Protein AF-A0A919XR02-F1 (afdb_monomer_lite)

Organism: NCBI:txid1274374

Structure (mmCIF, N/CA/C/O backbone):
data_AF-A0A919XR02-F1
#
_entry.id   AF-A0A919XR02-F1
#
loop_
_atom_site.group_PDB
_atom_site.id
_atom_site.type_symbol
_atom_site.label_atom_id
_atom_site.label_alt_id
_atom_site.label_comp_id
_atom_site.label_asym_id
_atom_site.label_entity_id
_ato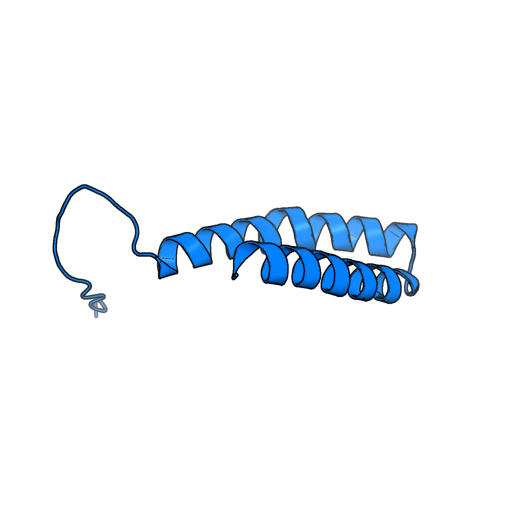m_site.label_seq_id
_atom_site.pdbx_PDB_ins_code
_atom_site.Cartn_x
_atom_site.Cartn_y
_atom_site.Cartn_z
_atom_site.occupancy
_atom_site.B_iso_or_equiv
_atom_site.auth_seq_id
_atom_site.auth_comp_id
_atom_site.auth_asym_id
_atom_site.auth_atom_id
_atom_site.pdbx_PDB_model_num
ATOM 1 N N . MET A 1 1 ? 7.464 27.271 24.036 1.00 39.16 1 MET A N 1
ATOM 2 C CA . MET A 1 1 ? 6.047 26.951 23.766 1.00 39.16 1 MET A CA 1
ATOM 3 C C . MET A 1 1 ? 5.962 25.451 23.542 1.00 39.16 1 MET A C 1
ATOM 5 O O . MET A 1 1 ? 6.553 24.968 22.589 1.00 39.16 1 MET A O 1
ATOM 9 N N . LYS A 1 2 ? 5.387 24.706 24.494 1.00 37.00 2 LYS A N 1
ATOM 10 C CA . LYS A 1 2 ? 5.205 23.250 24.398 1.00 37.00 2 LYS A CA 1
ATOM 11 C C . LYS A 1 2 ? 3.744 23.012 24.038 1.00 37.00 2 LYS A C 1
ATOM 13 O O . LYS A 1 2 ? 2.874 23.370 24.831 1.00 37.00 2 LYS A O 1
ATOM 18 N N . GLU A 1 3 ? 3.481 22.489 22.848 1.00 43.31 3 GLU A N 1
ATOM 19 C CA . GLU A 1 3 ? 2.115 22.188 22.427 1.00 43.31 3 GLU A CA 1
ATOM 20 C C . GLU A 1 3 ? 1.576 20.969 23.184 1.00 43.31 3 GLU A C 1
ATOM 22 O O . GLU A 1 3 ? 2.214 19.921 23.282 1.00 43.31 3 GLU A O 1
ATOM 27 N N . LYS A 1 4 ? 0.399 21.162 23.782 1.00 42.94 4 LYS A N 1
ATOM 28 C CA . LYS A 1 4 ? -0.386 20.171 24.516 1.00 42.94 4 LYS A CA 1
ATOM 29 C C . LYS A 1 4 ? -1.116 19.264 23.521 1.00 42.94 4 LYS A C 1
ATOM 31 O O . LYS A 1 4 ? -2.121 19.678 22.953 1.00 42.94 4 LYS A O 1
ATOM 36 N N . GLY A 1 5 ? -0.704 18.005 23.419 1.00 37.97 5 GLY A N 1
ATOM 37 C CA . GLY A 1 5 ? -1.585 16.917 22.991 1.00 37.97 5 GLY A CA 1
ATOM 38 C C . GLY A 1 5 ? -2.279 16.319 24.214 1.00 37.97 5 GLY A C 1
ATOM 39 O O . GLY A 1 5 ? -1.687 15.515 24.925 1.00 37.97 5 GLY A O 1
ATOM 40 N N . LYS A 1 6 ? -3.509 16.754 24.507 1.00 53.03 6 LYS A N 1
ATOM 41 C CA . LYS A 1 6 ? -4.399 16.111 25.489 1.00 53.03 6 LYS A CA 1
ATOM 42 C C . LYS A 1 6 ? -5.066 14.919 24.794 1.00 53.03 6 LYS A C 1
ATOM 44 O O . LYS A 1 6 ? -5.819 15.148 23.855 1.00 53.03 6 LYS A O 1
ATOM 49 N N . GLN A 1 7 ? -4.871 13.695 25.277 1.00 45.88 7 GLN A N 1
ATOM 50 C CA . GLN A 1 7 ? -5.788 12.583 25.007 1.00 45.88 7 GLN A CA 1
ATOM 51 C C . GLN A 1 7 ? -5.934 11.742 26.274 1.00 45.88 7 GLN A C 1
ATOM 53 O O . GLN A 1 7 ? -4.966 11.519 26.997 1.00 45.88 7 GLN A O 1
ATOM 58 N N . GLY A 1 8 ? -7.196 11.472 26.599 1.00 40.84 8 GLY A N 1
ATOM 59 C CA . GLY A 1 8 ? -7.680 11.090 27.915 1.00 40.84 8 GLY A CA 1
ATOM 60 C C . GLY A 1 8 ? -7.582 9.602 28.219 1.00 40.84 8 GLY A C 1
ATOM 61 O O . GLY A 1 8 ? -7.429 8.782 27.324 1.00 40.84 8 GLY A O 1
ATOM 62 N N . ASP A 1 9 ? -7.713 9.363 29.519 1.00 39.78 9 ASP A N 1
ATOM 63 C CA . ASP A 1 9 ? -7.938 8.128 30.265 1.00 39.78 9 ASP A CA 1
ATOM 64 C C . ASP A 1 9 ? -7.005 6.928 30.049 1.00 39.78 9 ASP A C 1
ATOM 66 O O . ASP A 1 9 ? -7.006 6.217 29.049 1.00 39.78 9 ASP A O 1
ATOM 70 N N . GLN A 1 10 ? -6.210 6.713 31.094 1.00 49.75 10 GLN A N 1
ATOM 71 C CA . GLN A 1 10 ? -5.355 5.568 31.341 1.00 49.75 10 GLN A CA 1
ATOM 72 C C . GLN A 1 10 ? -6.201 4.359 31.765 1.00 49.75 10 GLN A C 1
ATOM 74 O O . GLN A 1 10 ? -6.486 4.196 32.947 1.00 49.75 10 GLN A O 1
ATOM 79 N N . GLU A 1 11 ? -6.488 3.452 30.833 1.00 48.28 11 GLU A N 1
ATOM 80 C CA . GLU A 1 11 ? -6.707 2.037 31.146 1.00 48.28 11 GLU A CA 1
ATOM 81 C C . GLU A 1 11 ? -5.810 1.176 30.235 1.00 48.28 11 GLU A C 1
ATOM 83 O O . GLU A 1 11 ? -5.992 1.106 29.025 1.00 48.28 11 GLU A O 1
ATOM 88 N N . LYS A 1 12 ? -4.783 0.548 30.831 1.00 48.31 12 LYS A N 1
ATOM 89 C CA . LYS A 1 12 ? -3.870 -0.455 30.235 1.00 48.31 12 LYS A CA 1
ATOM 90 C C . LYS A 1 12 ? -3.237 -0.103 28.873 1.00 48.31 12 LYS A C 1
ATOM 92 O O . LYS A 1 12 ? -3.553 -0.741 27.882 1.00 48.31 12 LYS A O 1
ATOM 97 N N . GLY A 1 13 ? -2.257 0.809 28.839 1.00 63.66 13 GLY A N 1
ATOM 98 C CA . GLY A 1 13 ? -1.128 0.801 27.876 1.00 63.66 13 GLY A CA 1
ATOM 99 C C . GLY A 1 13 ? -1.421 0.586 26.377 1.00 63.66 13 GLY A C 1
ATOM 100 O O . GLY A 1 13 ? -0.542 0.115 25.659 1.00 63.66 13 GLY A O 1
ATOM 101 N N . GLY A 1 14 ? -2.636 0.872 25.911 1.00 71.94 14 GLY A N 1
ATOM 102 C CA . GLY A 1 14 ? -3.082 0.645 24.542 1.00 71.94 14 GLY A CA 1
ATOM 103 C C . GLY A 1 14 ? -2.967 1.912 23.705 1.00 71.94 14 GLY A C 1
ATOM 104 O O . GLY A 1 14 ? -3.199 3.017 24.192 1.00 71.94 14 GLY A O 1
ATOM 105 N N . LEU A 1 15 ? -2.609 1.756 22.433 1.00 86.31 15 LEU A N 1
ATOM 106 C CA . LEU A 1 15 ? -2.667 2.844 21.458 1.00 86.31 15 LEU A CA 1
ATOM 107 C C . LEU A 1 15 ? -4.128 3.148 21.110 1.00 86.31 15 LEU A C 1
ATOM 109 O O . LEU A 1 15 ? -4.944 2.235 20.972 1.00 86.31 15 LEU A O 1
ATOM 113 N N . ALA A 1 16 ? -4.446 4.426 20.903 1.00 91.38 16 ALA A N 1
ATOM 114 C CA . ALA A 1 16 ? -5.744 4.813 20.371 1.00 91.38 16 ALA A CA 1
ATOM 115 C C . ALA A 1 16 ? -5.951 4.175 18.987 1.00 91.38 16 ALA A C 1
ATOM 117 O O . ALA A 1 16 ? -5.008 4.052 18.204 1.00 91.38 16 ALA A O 1
ATOM 118 N N . TRP A 1 17 ? -7.192 3.827 18.643 1.00 86.81 17 TRP A N 1
ATOM 119 C CA . TRP A 1 17 ? -7.544 3.227 17.347 1.00 86.81 17 TRP A CA 1
ATOM 120 C C . TRP A 1 17 ? -6.946 3.976 16.144 1.00 86.81 17 TRP A C 1
ATOM 122 O O . TRP A 1 17 ? -6.390 3.370 15.233 1.00 86.81 17 TRP A O 1
ATOM 132 N N . TRP A 1 18 ? -6.968 5.309 16.180 1.00 90.00 18 TRP A N 1
ATOM 133 C CA . TRP A 1 18 ? -6.365 6.139 15.137 1.00 90.00 18 TRP A CA 1
ATOM 134 C C . TRP A 1 18 ? -4.844 6.006 15.050 1.00 90.00 18 TRP A C 1
ATOM 136 O O . TRP A 1 18 ? -4.294 6.045 13.956 1.00 90.00 18 TRP A O 1
ATOM 146 N N . GLN A 1 19 ? -4.155 5.812 16.174 1.00 91.88 19 GLN A N 1
ATOM 147 C CA . GLN A 1 19 ? -2.711 5.567 16.193 1.00 91.88 19 GLN A CA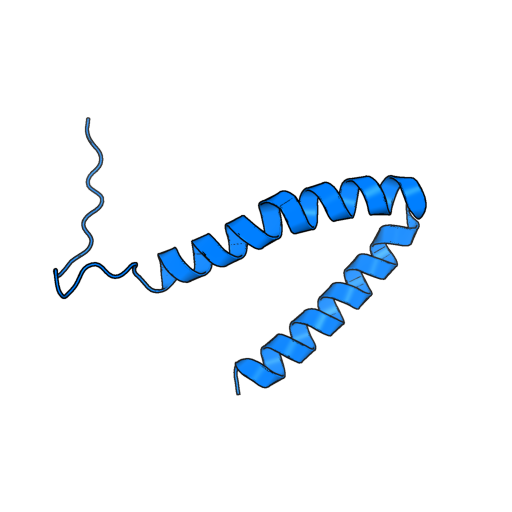 1
ATOM 148 C C . GLN A 1 19 ? -2.382 4.167 15.660 1.00 91.88 19 GLN A C 1
ATOM 150 O O . GLN A 1 19 ? -1.398 4.009 14.944 1.00 91.88 19 GLN A O 1
ATOM 155 N N . LEU A 1 20 ? -3.227 3.170 15.944 1.00 91.56 20 LEU A N 1
ATOM 156 C CA . LEU A 1 20 ? -3.116 1.826 15.365 1.00 91.56 20 LEU A CA 1
ATOM 157 C C . LEU A 1 20 ? -3.330 1.849 13.843 1.00 91.56 20 LEU A C 1
ATOM 159 O O . LEU A 1 20 ? -2.547 1.257 13.102 1.00 91.56 20 LEU A O 1
ATOM 163 N N . ALA A 1 21 ? -4.328 2.593 13.363 1.00 92.50 21 ALA A N 1
ATOM 164 C CA . ALA A 1 21 ? -4.549 2.798 11.933 1.00 92.50 21 ALA A CA 1
ATOM 165 C C . ALA A 1 21 ? -3.367 3.532 11.273 1.00 92.50 21 ALA A C 1
ATOM 167 O O . ALA A 1 21 ? -2.870 3.096 10.234 1.00 92.50 21 ALA A O 1
ATOM 168 N N . LEU A 1 22 ? -2.860 4.602 11.900 1.00 93.12 22 LEU A N 1
ATOM 169 C CA . LEU A 1 22 ? -1.685 5.341 11.421 1.00 93.12 22 LEU A CA 1
ATOM 170 C C . LEU A 1 22 ? -0.428 4.463 11.370 1.00 93.12 22 LEU A C 1
ATOM 172 O O . LEU A 1 22 ? 0.353 4.590 10.430 1.00 93.12 22 LEU A O 1
ATOM 176 N N . LEU A 1 23 ? -0.248 3.544 12.323 1.00 92.81 23 LEU A N 1
ATOM 177 C CA . LEU A 1 23 ? 0.847 2.573 12.309 1.00 92.81 23 LEU A CA 1
ATOM 178 C C . LEU A 1 23 ? 0.751 1.624 11.102 1.00 92.81 23 LEU A C 1
ATOM 180 O O . LEU A 1 23 ? 1.750 1.392 10.419 1.00 92.81 23 LEU A O 1
ATOM 184 N N . GLY A 1 24 ? -0.447 1.113 10.802 1.00 90.06 24 GLY A N 1
ATOM 185 C CA . GLY A 1 24 ? -0.680 0.258 9.633 1.00 90.06 24 GLY A CA 1
ATOM 186 C C . GLY A 1 24 ? -0.440 0.984 8.304 1.00 90.06 24 GLY A C 1
ATOM 187 O O . GLY A 1 24 ? 0.235 0.457 7.411 1.00 90.06 24 GLY A O 1
ATOM 188 N N . VAL 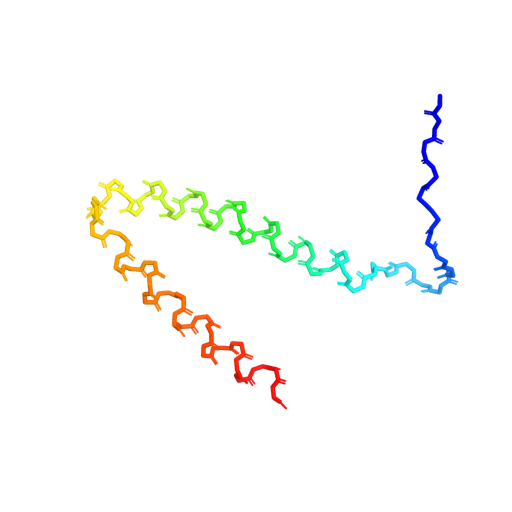A 1 25 ? -0.916 2.228 8.190 1.00 92.75 25 VAL A N 1
ATOM 189 C CA . VAL A 1 25 ? -0.661 3.075 7.014 1.00 92.75 25 VAL A CA 1
ATOM 190 C C . VAL A 1 25 ? 0.835 3.361 6.874 1.00 92.75 25 VAL A C 1
ATOM 192 O O . VAL A 1 25 ? 1.377 3.208 5.782 1.00 92.75 25 VAL A O 1
ATOM 195 N N . ALA A 1 26 ? 1.534 3.690 7.966 1.00 92.81 26 ALA A N 1
ATOM 196 C CA . ALA A 1 26 ? 2.975 3.946 7.945 1.00 92.81 26 ALA A CA 1
ATOM 197 C C . ALA A 1 26 ? 3.783 2.722 7.484 1.00 92.81 26 ALA A C 1
ATOM 199 O O . ALA A 1 26 ? 4.719 2.865 6.699 1.00 92.81 26 ALA A O 1
ATOM 200 N N . SER A 1 27 ? 3.402 1.516 7.915 1.00 90.12 27 SER A N 1
ATOM 201 C CA . SER A 1 27 ? 4.056 0.276 7.482 1.00 90.12 27 SER A CA 1
ATOM 202 C C . SER A 1 27 ? 3.865 0.011 5.982 1.00 90.12 27 SER A C 1
ATOM 204 O O . SER A 1 27 ? 4.827 -0.299 5.276 1.00 90.12 27 SER A O 1
ATOM 206 N N . THR A 1 28 ? 2.643 0.211 5.476 1.00 90.94 28 THR A N 1
ATOM 207 C CA . THR A 1 28 ? 2.307 -0.003 4.058 1.00 90.94 28 THR A CA 1
ATOM 208 C C . THR A 1 28 ? 2.979 1.032 3.153 1.00 90.94 28 THR A C 1
ATOM 210 O O . THR A 1 28 ? 3.538 0.681 2.113 1.00 90.94 28 THR A O 1
ATOM 213 N N . VAL A 1 29 ? 2.962 2.309 3.553 1.00 92.56 29 VAL A N 1
ATOM 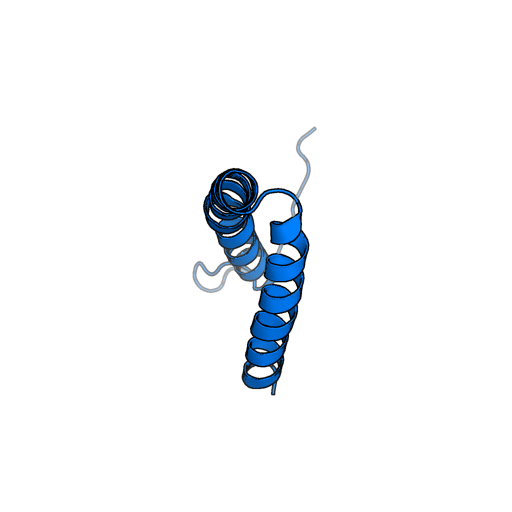214 C CA . VAL A 1 29 ? 3.568 3.412 2.790 1.00 92.56 29 VAL A CA 1
ATOM 215 C C . VAL A 1 29 ? 5.097 3.378 2.855 1.00 92.56 29 VAL A C 1
ATOM 217 O O . VAL A 1 29 ? 5.733 3.759 1.876 1.00 9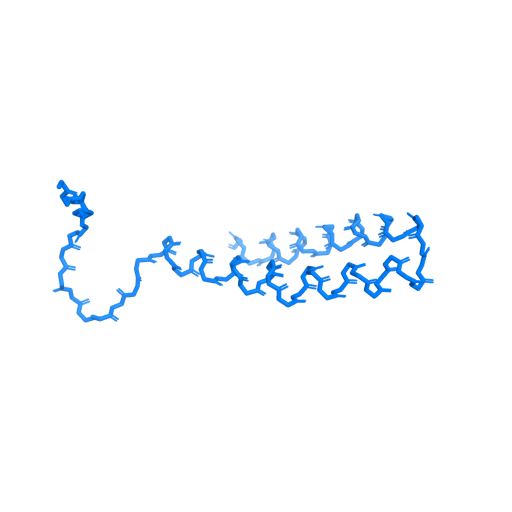2.56 29 VAL A O 1
ATOM 220 N N . GLY A 1 30 ? 5.681 2.897 3.960 1.00 86.81 30 GLY A N 1
ATOM 221 C CA . GLY A 1 30 ? 7.125 2.747 4.154 1.00 86.81 30 GLY A CA 1
ATOM 222 C C . GLY A 1 30 ? 7.760 1.769 3.160 1.00 86.81 30 GLY A C 1
ATOM 223 O O . GLY A 1 30 ? 7.953 2.085 1.989 1.00 86.81 30 GLY A O 1
ATOM 224 N N . THR A 1 31 ? 8.116 0.561 3.599 1.00 87.31 31 THR A N 1
ATOM 225 C CA . THR A 1 31 ? 8.798 -0.394 2.707 1.00 87.31 31 THR A CA 1
ATOM 226 C C . THR A 1 31 ? 7.894 -0.863 1.567 1.00 87.31 31 THR A C 1
ATOM 228 O O . THR A 1 31 ? 8.377 -1.021 0.454 1.00 87.31 31 THR A O 1
ATOM 231 N N . GLY A 1 32 ? 6.592 -1.052 1.802 1.00 87.88 32 GLY A N 1
ATOM 232 C CA . GLY A 1 32 ? 5.679 -1.617 0.803 1.00 87.88 32 GLY A CA 1
ATOM 233 C C . GLY A 1 32 ? 5.582 -0.773 -0.470 1.00 87.88 32 GLY A C 1
ATOM 234 O O . GLY A 1 32 ? 6.019 -1.197 -1.541 1.00 87.88 32 GLY A O 1
ATOM 235 N N . PHE A 1 33 ? 5.034 0.438 -0.357 1.00 90.50 33 PHE A N 1
ATOM 236 C CA . PHE A 1 33 ? 4.824 1.313 -1.509 1.00 90.50 33 PHE A CA 1
ATOM 237 C C . PHE A 1 33 ? 6.139 1.841 -2.085 1.00 90.50 33 PHE A C 1
ATOM 239 O O . PHE A 1 33 ? 6.300 1.848 -3.303 1.00 90.50 33 PHE A O 1
ATOM 246 N N . PHE A 1 34 ? 7.090 2.258 -1.246 1.00 88.81 34 PHE A N 1
ATOM 247 C CA . PHE A 1 34 ? 8.312 2.901 -1.7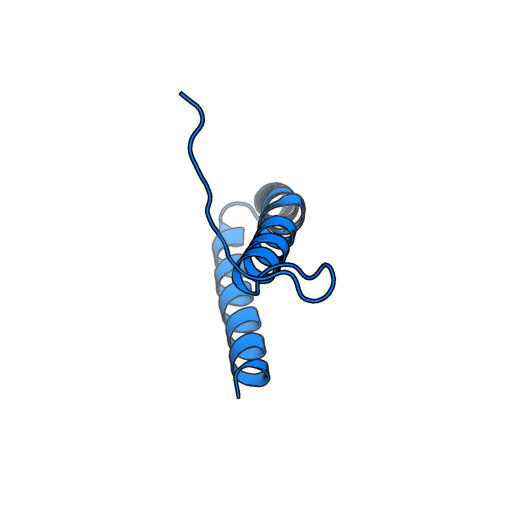30 1.00 88.81 34 PHE A CA 1
ATOM 248 C C . PHE A 1 34 ? 9.253 1.911 -2.437 1.00 88.81 34 PHE A C 1
ATOM 250 O O . PHE A 1 34 ? 9.690 2.172 -3.559 1.00 88.81 34 PHE A O 1
ATOM 257 N N . LEU A 1 35 ? 9.510 0.738 -1.839 1.00 93.19 35 LEU A N 1
ATOM 258 C CA . LEU A 1 35 ? 10.339 -0.301 -2.464 1.00 93.19 35 LEU A CA 1
ATOM 259 C C . LEU A 1 35 ? 9.614 -0.945 -3.650 1.00 93.19 35 LEU A C 1
ATOM 261 O O . LEU A 1 35 ? 10.203 -1.108 -4.719 1.00 93.19 35 LEU A O 1
ATOM 265 N N . GLY A 1 36 ? 8.329 -1.267 -3.473 1.00 90.62 36 GLY A N 1
ATOM 266 C CA . GLY A 1 36 ? 7.504 -1.873 -4.513 1.00 90.62 36 GLY A CA 1
ATOM 267 C C . GLY A 1 36 ? 7.380 -0.982 -5.745 1.00 90.62 36 GLY A C 1
ATOM 268 O O . GLY A 1 36 ? 7.551 -1.464 -6.861 1.00 90.62 36 GLY A O 1
ATOM 269 N N . SER A 1 37 ? 7.176 0.326 -5.557 1.00 92.12 37 SER A N 1
ATOM 270 C CA . SER A 1 37 ? 7.098 1.274 -6.670 1.00 92.12 37 SER A CA 1
ATOM 271 C C . SER A 1 37 ? 8.445 1.467 -7.347 1.00 92.12 37 SER A C 1
ATOM 273 O O . SER A 1 37 ? 8.493 1.439 -8.567 1.00 92.12 37 SER A O 1
ATOM 275 N N . ALA A 1 38 ? 9.551 1.604 -6.609 1.00 91.44 38 ALA A N 1
ATOM 276 C CA . ALA A 1 38 ? 10.870 1.775 -7.224 1.00 91.44 38 ALA A CA 1
ATOM 277 C C . ALA A 1 38 ? 11.270 0.566 -8.092 1.00 91.44 38 ALA A C 1
ATOM 279 O O . ALA A 1 38 ? 11.744 0.732 -9.218 1.00 91.44 38 ALA A O 1
ATOM 280 N N . ILE A 1 39 ? 11.043 -0.653 -7.593 1.00 93.94 39 ILE A N 1
ATOM 281 C CA . ILE A 1 39 ? 11.313 -1.888 -8.341 1.00 93.94 39 ILE A CA 1
ATOM 282 C C . ILE A 1 39 ? 10.310 -2.047 -9.489 1.00 93.94 39 ILE A C 1
ATOM 284 O O . ILE A 1 39 ? 10.710 -2.337 -10.615 1.00 93.94 39 ILE A O 1
ATOM 288 N N . GLY A 1 40 ? 9.023 -1.817 -9.224 1.00 93.19 40 GLY A N 1
ATOM 289 C CA . GLY A 1 40 ? 7.942 -1.938 -10.197 1.00 93.19 40 GLY A CA 1
ATOM 290 C C . GLY A 1 40 ? 8.089 -0.975 -11.371 1.00 93.19 40 GLY A C 1
ATOM 291 O O . GLY A 1 40 ? 7.976 -1.403 -12.516 1.00 93.19 40 GLY A O 1
ATOM 292 N N . LEU A 1 41 ? 8.438 0.291 -11.120 1.00 94.50 41 LEU A N 1
ATOM 293 C CA . LEU A 1 41 ? 8.719 1.271 -12.174 1.00 94.50 41 LEU A CA 1
ATOM 294 C C . LEU A 1 41 ? 9.959 0.882 -12.978 1.00 94.50 41 LEU A C 1
ATOM 296 O O . LEU A 1 41 ? 9.963 1.020 -14.197 1.00 94.50 41 LEU A O 1
ATOM 300 N N . LYS A 1 42 ? 11.012 0.382 -12.320 1.00 95.44 42 LYS A N 1
ATOM 301 C CA . LYS A 1 42 ? 12.236 -0.043 -13.011 1.00 95.44 42 LYS A CA 1
ATOM 302 C C . LYS A 1 42 ? 12.008 -1.279 -13.887 1.00 95.44 42 LYS A C 1
ATOM 304 O O . LYS A 1 42 ? 12.619 -1.380 -14.945 1.00 95.44 42 LYS A O 1
ATOM 309 N N . ALA A 1 43 ? 11.156 -2.205 -13.451 1.00 95.50 43 ALA A N 1
ATOM 310 C CA . ALA A 1 43 ? 10.878 -3.450 -14.162 1.00 95.50 43 ALA A CA 1
ATOM 311 C C . ALA A 1 43 ? 9.804 -3.300 -15.253 1.00 95.50 43 ALA A C 1
ATOM 313 O O . ALA A 1 43 ? 9.994 -3.776 -16.367 1.00 95.50 43 ALA A O 1
ATOM 314 N N . ALA A 1 44 ? 8.680 -2.648 -14.944 1.00 93.88 44 ALA A N 1
ATOM 315 C CA . ALA A 1 44 ? 7.517 -2.539 -15.829 1.00 93.88 44 ALA A CA 1
ATOM 316 C C . ALA A 1 44 ? 7.415 -1.182 -16.551 1.00 93.88 44 ALA A C 1
ATOM 318 O O . ALA A 1 44 ? 6.583 -1.017 -17.445 1.00 93.88 44 ALA A O 1
ATOM 319 N N . GLY A 1 45 ? 8.232 -0.193 -16.178 1.00 93.12 45 GLY A N 1
ATOM 320 C CA . GLY A 1 45 ? 8.158 1.150 -16.746 1.00 93.12 45 GLY A CA 1
ATOM 321 C C . GLY A 1 45 ? 6.806 1.827 -16.464 1.00 93.12 45 GLY A C 1
ATOM 322 O O . GLY A 1 45 ? 6.186 1.578 -15.425 1.00 93.12 45 GLY A O 1
ATOM 323 N N . PRO A 1 46 ? 6.298 2.662 -17.388 1.00 93.06 46 PRO A N 1
ATOM 324 C CA . PRO A 1 46 ? 5.014 3.355 -17.233 1.00 93.06 46 PRO A CA 1
ATOM 325 C C . PRO A 1 46 ? 3.810 2.417 -17.041 1.00 93.06 46 PRO A C 1
ATOM 327 O O . PRO A 1 46 ? 2.801 2.822 -16.467 1.00 93.06 46 PRO A O 1
ATOM 330 N N . ALA A 1 47 ? 3.909 1.155 -17.479 1.00 95.31 47 ALA A N 1
ATOM 331 C CA . ALA A 1 47 ? 2.841 0.167 -17.334 1.00 95.31 47 ALA A CA 1
ATOM 332 C C . ALA A 1 47 ? 2.569 -0.230 -15.869 1.00 95.31 47 ALA A C 1
ATOM 334 O O . ALA A 1 47 ? 1.505 -0.773 -15.572 1.00 95.31 47 ALA A O 1
ATOM 335 N N . PHE A 1 48 ? 3.472 0.091 -14.934 1.00 94.94 48 PHE A N 1
ATOM 336 C CA . PHE A 1 48 ? 3.269 -0.115 -13.496 1.00 94.94 48 PHE A CA 1
ATOM 337 C C . PHE A 1 48 ? 1.976 0.530 -12.969 1.00 94.94 48 PHE A C 1
ATOM 339 O O . PHE A 1 48 ? 1.353 -0.013 -12.057 1.00 94.94 48 PHE A O 1
ATOM 346 N N . LEU A 1 49 ? 1.519 1.636 -13.573 1.00 94.31 49 LEU A N 1
ATOM 347 C CA . LEU A 1 49 ? 0.256 2.281 -13.198 1.00 94.31 49 LEU A CA 1
ATOM 348 C C . LEU A 1 49 ? -0.946 1.337 -13.351 1.00 94.31 49 LEU A C 1
ATOM 350 O O . LEU A 1 49 ? -1.833 1.343 -12.502 1.00 94.31 49 LEU A O 1
ATOM 354 N N . ALA A 1 50 ? -0.964 0.491 -14.385 1.00 95.38 50 ALA A N 1
ATOM 355 C CA . ALA A 1 50 ? -2.024 -0.503 -14.551 1.00 95.38 50 ALA A CA 1
ATOM 356 C C . ALA A 1 50 ? -1.994 -1.552 -13.425 1.00 95.38 50 ALA A C 1
ATOM 358 O O . ALA A 1 50 ? -3.041 -1.956 -12.921 1.00 95.38 50 ALA A O 1
ATOM 359 N N . GLY A 1 51 ? -0.794 -1.939 -12.979 1.00 94.56 51 GLY A N 1
ATOM 360 C CA . GLY A 1 51 ? -0.607 -2.813 -11.820 1.00 94.56 51 GLY A CA 1
ATOM 361 C C . GLY A 1 51 ? -1.089 -2.178 -10.512 1.00 94.56 51 GLY A C 1
ATOM 362 O O . GLY A 1 51 ? -1.748 -2.848 -9.721 1.00 94.56 51 GLY A O 1
ATOM 363 N N . LEU A 1 52 ? -0.832 -0.881 -10.309 1.00 93.44 52 LEU A N 1
ATOM 364 C CA . LEU A 1 52 ? -1.354 -0.124 -9.165 1.00 93.44 52 LEU A CA 1
ATOM 365 C C . LEU A 1 52 ? -2.884 -0.090 -9.147 1.00 93.44 52 LEU A C 1
ATOM 367 O O . LEU A 1 52 ? -3.472 -0.314 -8.094 1.00 93.44 52 LEU A O 1
ATOM 371 N N . LEU A 1 53 ? -3.528 0.125 -10.298 1.00 96.25 53 LEU A N 1
ATOM 372 C CA . LEU A 1 53 ? -4.990 0.088 -10.399 1.00 96.25 53 LEU A CA 1
ATOM 373 C C . LEU A 1 53 ? -5.539 -1.287 -10.008 1.00 96.25 53 LEU A C 1
ATOM 375 O O . LEU A 1 53 ? -6.455 -1.373 -9.193 1.00 96.25 53 LEU A O 1
ATOM 379 N N . LEU A 1 54 ? -4.951 -2.366 -10.533 1.00 96.19 54 LEU A N 1
ATOM 380 C CA . LEU A 1 54 ? -5.347 -3.732 -10.184 1.00 96.19 54 LEU A CA 1
ATOM 381 C C . LEU A 1 54 ? -5.157 -4.007 -8.685 1.00 96.19 54 LEU A C 1
ATOM 383 O O . LEU A 1 54 ? -6.046 -4.566 -8.044 1.00 96.19 54 LEU A O 1
ATOM 387 N N . ALA A 1 55 ? -4.038 -3.565 -8.109 1.00 94.00 55 ALA A N 1
ATOM 388 C CA . ALA A 1 55 ? -3.785 -3.675 -6.677 1.00 94.00 55 ALA A CA 1
ATOM 389 C C . ALA A 1 55 ? -4.820 -2.898 -5.844 1.00 94.00 55 ALA A C 1
ATOM 391 O O . ALA A 1 55 ? -5.264 -3.413 -4.822 1.00 94.00 55 ALA A O 1
ATOM 392 N N . SER A 1 56 ? -5.254 -1.709 -6.284 1.00 94.69 56 SER A N 1
ATOM 393 C CA . SER A 1 56 ? -6.333 -0.951 -5.635 1.00 94.69 56 SER A CA 1
ATOM 394 C C . SER A 1 56 ? -7.670 -1.697 -5.644 1.00 94.69 56 SER A C 1
ATOM 396 O O . SER A 1 56 ? -8.365 -1.712 -4.631 1.00 94.69 56 SER A O 1
ATOM 398 N N . PHE A 1 57 ? -8.029 -2.356 -6.749 1.00 97.62 57 PHE A N 1
ATOM 399 C CA . PHE A 1 57 ? -9.228 -3.201 -6.786 1.00 97.62 57 PHE A CA 1
ATOM 400 C C . PHE A 1 57 ? -9.114 -4.396 -5.833 1.00 97.62 57 PHE A C 1
ATOM 402 O O . PHE A 1 57 ? -10.062 -4.708 -5.109 1.00 97.62 57 PHE A O 1
ATOM 409 N N . ALA A 1 58 ? -7.949 -5.044 -5.791 1.00 95.69 58 ALA A N 1
ATOM 410 C CA . ALA A 1 58 ? -7.707 -6.168 -4.894 1.00 95.69 58 ALA A CA 1
ATOM 411 C C . ALA A 1 58 ? -7.810 -5.756 -3.415 1.00 95.69 58 ALA A C 1
ATOM 413 O O . ALA A 1 58 ? -8.504 -6.414 -2.642 1.00 95.69 58 ALA A O 1
ATOM 414 N N . THR A 1 59 ? -7.183 -4.646 -3.012 1.00 93.81 59 THR A N 1
ATOM 415 C CA . THR A 1 59 ? -7.256 -4.159 -1.624 1.00 93.81 59 THR A CA 1
ATOM 416 C C . THR A 1 59 ? -8.649 -3.672 -1.249 1.00 93.81 59 THR A C 1
ATOM 418 O O . THR A 1 59 ? -9.077 -3.920 -0.126 1.00 93.81 59 THR A O 1
ATOM 421 N N . TYR A 1 60 ? -9.388 -3.055 -2.176 1.00 95.88 60 TYR A N 1
ATOM 422 C CA . TYR A 1 60 ? -10.795 -2.715 -1.956 1.00 95.88 60 TYR A CA 1
ATOM 423 C C . TYR A 1 60 ? -11.658 -3.962 -1.728 1.00 95.88 60 TYR A C 1
ATOM 425 O O . TYR A 1 60 ? -12.476 -3.977 -0.817 1.00 95.88 60 TYR A O 1
ATOM 433 N N . THR A 1 61 ? -11.434 -5.027 -2.502 1.00 96.44 61 THR A N 1
ATOM 434 C CA . THR A 1 61 ? -12.160 -6.299 -2.338 1.00 96.44 61 THR A CA 1
ATOM 435 C C . THR A 1 61 ? -11.904 -6.907 -0.957 1.00 96.44 61 THR A C 1
ATOM 437 O O . THR A 1 61 ? -12.831 -7.339 -0.280 1.00 96.44 61 THR A O 1
ATOM 440 N N . VAL A 1 62 ? -10.648 -6.896 -0.501 1.00 95.44 62 VAL A N 1
ATOM 441 C CA . VAL A 1 62 ? -10.292 -7.348 0.854 1.00 95.44 62 VAL A CA 1
ATOM 442 C C . VAL A 1 62 ? -10.932 -6.455 1.916 1.00 95.44 62 VAL A C 1
ATOM 444 O O . VAL A 1 62 ? -11.448 -6.962 2.907 1.00 95.44 62 VAL A O 1
ATOM 447 N N . PHE A 1 63 ? -10.920 -5.136 1.716 1.00 94.44 63 PHE A N 1
ATOM 448 C CA . PHE A 1 63 ? -11.563 -4.197 2.630 1.00 94.44 63 PHE A CA 1
ATOM 449 C C . PHE A 1 63 ? -13.068 -4.459 2.746 1.00 94.44 63 PHE A C 1
ATOM 451 O O . PHE A 1 63 ? -13.575 -4.498 3.859 1.00 94.44 63 PHE A O 1
ATOM 458 N N . GLU A 1 64 ? -13.766 -4.691 1.634 1.00 95.38 64 GLU A N 1
ATOM 459 C CA . GLU A 1 64 ? -15.204 -4.990 1.627 1.00 95.38 64 GLU A CA 1
ATOM 460 C C . GLU A 1 64 ? -15.518 -6.282 2.394 1.00 95.38 64 GLU A C 1
ATOM 462 O O . GLU A 1 64 ? -16.435 -6.300 3.211 1.00 95.38 64 GLU A O 1
ATOM 467 N N . ALA A 1 65 ? -14.679 -7.311 2.244 1.00 95.88 65 ALA A N 1
ATOM 468 C CA . ALA A 1 65 ? -14.803 -8.559 2.995 1.00 95.88 65 ALA A CA 1
ATOM 469 C C . ALA A 1 65 ? -14.526 -8.418 4.507 1.00 95.88 65 ALA A C 1
ATOM 471 O O . ALA A 1 65 ? -15.024 -9.226 5.285 1.00 95.88 65 ALA A O 1
ATOM 472 N N . LEU A 1 66 ? -13.712 -7.440 4.925 1.00 92.88 66 LEU A N 1
ATOM 473 C CA . LEU A 1 66 ? -13.330 -7.222 6.330 1.00 92.88 66 LEU A CA 1
ATOM 474 C C . LEU A 1 66 ? -14.202 -6.188 7.051 1.00 92.88 66 LEU A C 1
ATOM 476 O O . LEU A 1 66 ? -14.317 -6.226 8.273 1.00 92.88 66 LEU A O 1
ATOM 480 N N . ALA A 1 67 ? -14.741 -5.217 6.315 1.00 90.50 67 ALA A N 1
ATOM 481 C CA . ALA A 1 67 ? -15.559 -4.137 6.858 1.00 90.50 67 ALA A CA 1
ATOM 482 C C . ALA A 1 67 ? -17.034 -4.536 7.043 1.00 90.50 67 ALA A C 1
ATOM 484 O O . ALA A 1 67 ? -17.802 -3.761 7.617 1.00 90.50 67 ALA A O 1
ATOM 485 N N . LYS A 1 68 ? -17.420 -5.712 6.541 1.00 60.69 68 LYS A N 1
ATOM 486 C CA . LYS A 1 68 ? -18.747 -6.317 6.658 1.00 60.69 68 LYS A CA 1
ATOM 487 C C . LYS A 1 68 ? -18.790 -7.327 7.801 1.00 60.69 68 LYS A C 1
ATOM 489 O O . LYS A 1 68 ? -19.820 -7.321 8.511 1.00 60.69 68 LYS A O 1
#

Foldseek 3Di:
DDDDDDDDDDDPDDDDPVVVVVVVVCVCVPCNCPVCVVVLCVVVNPCSVVVVVVVVVVVVVVCVVVVD

Radius of gyration: 17.84 Å; chains: 1; bounding box: 31×36×49 Å

Secondary structure (DSSP, 8-state):
----------SSSPPPHHHHHHHHHHHIIIIIIHHHHHHHHHHHGGGHHHHHHHHHHHHHHHHHHHH-

Sequence (68 aa):
MKEKGKQGDQEKGGLAWWQLALLGVASTVGTGFFLGSAIGLKAAGPAFLAGLLLASFATYTVFEALAK

pLDDT: mean 82.98, std 19.24, range [37.0, 97.62]